Protein AF-A0A3B5M6W5-F1 (afdb_monomer)

Organism: NCBI:txid32473

Secondary structure (DSSP, 8-state):
---EE-SSSS-EESSHHHHHHHHHHHH-------TTPPPPP-EE-TTT--EESSHHHHHHHHHHH-TT-GGGGGG-

Structure (mmCIF, N/CA/C/O backbone):
data_AF-A0A3B5M6W5-F1
#
_entry.id   AF-A0A3B5M6W5-F1
#
loop_
_atom_site.group_PDB
_atom_site.id
_atom_site.type_symbol
_atom_site.label_atom_id
_atom_site.label_alt_id
_atom_site.label_comp_id
_atom_site.label_asym_id
_atom_site.label_entity_id
_atom_site.label_seq_id
_atom_site.pdbx_PDB_ins_code
_atom_site.Cartn_x
_atom_site.Cartn_y
_atom_site.Cartn_z
_atom_site.occupancy
_atom_site.B_iso_or_equiv
_atom_site.auth_seq_id
_atom_site.auth_comp_id
_atom_site.auth_asym_id
_atom_site.auth_atom_id
_atom_site.pdbx_PDB_model_num
ATOM 1 N N . ILE A 1 1 ? 7.370 4.029 -2.179 1.00 84.75 1 ILE A N 1
ATOM 2 C CA . ILE A 1 1 ? 6.091 3.283 -2.323 1.00 84.75 1 ILE A CA 1
ATOM 3 C C . ILE A 1 1 ? 5.318 3.236 -1.013 1.00 84.75 1 ILE A C 1
ATOM 5 O O . ILE A 1 1 ? 5.909 2.935 0.016 1.00 84.75 1 ILE A O 1
ATOM 9 N N . ARG A 1 2 ? 4.011 3.536 -1.033 1.00 89.75 2 ARG A N 1
ATOM 10 C CA . ARG A 1 2 ? 3.109 3.454 0.135 1.00 89.75 2 ARG A CA 1
ATOM 11 C C . ARG A 1 2 ? 2.007 2.420 -0.145 1.00 89.75 2 ARG A C 1
ATOM 13 O O . ARG A 1 2 ? 0.898 2.813 -0.497 1.00 89.75 2 ARG A O 1
ATOM 20 N N . PRO A 1 3 ? 2.314 1.112 -0.079 1.00 90.75 3 PRO A N 1
ATOM 21 C CA . PRO A 1 3 ? 1.407 0.084 -0.583 1.00 90.75 3 PRO A CA 1
ATOM 22 C C . PRO A 1 3 ? 0.189 -0.177 0.298 1.00 90.75 3 PRO A C 1
ATOM 24 O O . PRO A 1 3 ? -0.775 -0.791 -0.146 1.00 90.75 3 PRO A O 1
ATOM 27 N N . TYR A 1 4 ? 0.211 0.299 1.539 1.00 93.31 4 TYR A N 1
ATOM 28 C CA . TYR A 1 4 ? -0.875 0.109 2.487 1.00 93.31 4 TYR A CA 1
ATOM 29 C C . TYR A 1 4 ? -1.788 1.334 2.453 1.00 93.31 4 TYR A C 1
ATOM 31 O O . TYR A 1 4 ? -1.541 2.309 3.162 1.00 93.31 4 TYR A O 1
ATOM 39 N N . LYS A 1 5 ? -2.807 1.310 1.593 1.00 92.88 5 LYS A N 1
ATOM 40 C CA . LYS A 1 5 ? -3.790 2.394 1.456 1.00 92.88 5 LYS A CA 1
ATOM 41 C C . LYS A 1 5 ? -4.947 2.203 2.436 1.00 92.88 5 LYS A C 1
ATOM 43 O O . LYS A 1 5 ? -5.333 1.073 2.722 1.00 92.88 5 LYS A O 1
ATOM 48 N N . CYS A 1 6 ? -5.465 3.303 2.968 1.00 95.00 6 CYS A N 1
ATOM 49 C CA . CYS A 1 6 ? -6.709 3.301 3.717 1.00 95.00 6 CYS A CA 1
ATOM 50 C C . CYS A 1 6 ? -7.891 3.212 2.747 1.00 95.00 6 CYS A C 1
ATOM 52 O O . CYS A 1 6 ? -7.878 3.841 1.696 1.00 95.00 6 CYS A O 1
ATOM 54 N N . GLU A 1 7 ? -8.896 2.410 3.085 1.00 92.44 7 GLU A N 1
ATOM 55 C CA . GLU A 1 7 ? -10.118 2.263 2.280 1.00 92.44 7 GLU A CA 1
ATOM 56 C C . GLU A 1 7 ? -11.188 3.297 2.660 1.00 92.44 7 GLU A C 1
ATOM 58 O O . GLU A 1 7 ? -12.162 3.477 1.940 1.00 92.44 7 GLU A O 1
ATOM 63 N N . LEU A 1 8 ? -10.994 3.995 3.784 1.00 96.69 8 LEU A N 1
ATOM 64 C CA . LEU A 1 8 ? -11.927 4.988 4.323 1.00 96.69 8 LEU A CA 1
ATOM 65 C C . LEU A 1 8 ? -11.445 6.433 4.127 1.00 96.69 8 LEU A C 1
ATOM 67 O O . LEU A 1 8 ? -12.192 7.374 4.377 1.00 96.69 8 LEU A O 1
ATOM 71 N N . CYS A 1 9 ? -10.191 6.628 3.712 1.00 96.75 9 CYS A N 1
ATOM 72 C CA . CYS A 1 9 ? -9.644 7.930 3.341 1.00 96.75 9 CYS A CA 1
ATOM 73 C C . CYS A 1 9 ? -8.439 7.778 2.405 1.00 96.75 9 CYS A C 1
ATOM 75 O O . CYS A 1 9 ? -7.899 6.692 2.229 1.00 96.75 9 CYS A O 1
ATOM 77 N N . GLU A 1 10 ? -7.937 8.884 1.863 1.00 94.56 10 GLU A N 1
ATOM 78 C CA . GLU A 1 10 ? -6.836 8.874 0.887 1.00 94.56 10 GLU A CA 1
ATOM 79 C C . GLU A 1 10 ? -5.437 8.670 1.508 1.00 94.56 10 GLU A C 1
ATOM 81 O O . GLU A 1 10 ? -4.410 8.759 0.826 1.00 94.56 10 GLU A O 1
ATOM 86 N N . LYS A 1 11 ? -5.345 8.395 2.819 1.00 96.69 11 LYS A N 1
ATOM 87 C CA . LYS A 1 11 ? -4.046 8.175 3.470 1.00 96.69 11 LYS A CA 1
ATOM 88 C C . LYS A 1 11 ? -3.453 6.826 3.073 1.00 96.69 11 LYS A C 1
ATOM 90 O O . LYS A 1 11 ? -4.089 5.782 3.170 1.00 96.69 11 LYS A O 1
ATOM 95 N N . ALA A 1 12 ? -2.172 6.846 2.721 1.00 95.12 12 ALA A N 1
ATOM 96 C CA . ALA A 1 12 ? -1.386 5.651 2.438 1.00 95.12 12 ALA A CA 1
ATOM 97 C C . ALA A 1 12 ? -0.200 5.512 3.403 1.00 95.12 12 ALA A C 1
ATOM 99 O O . ALA A 1 12 ? 0.283 6.487 3.976 1.00 95.12 12 ALA A O 1
ATOM 100 N N . PHE A 1 13 ? 0.326 4.308 3.579 1.00 95.06 13 PHE A N 1
ATOM 101 C CA . PHE A 1 13 ? 1.408 4.033 4.521 1.00 95.06 13 PHE A CA 1
ATOM 102 C C . PHE A 1 13 ? 2.450 3.111 3.891 1.00 95.06 13 PHE A C 1
ATOM 104 O O . PHE A 1 13 ? 2.154 2.300 3.012 1.00 95.06 13 PHE A O 1
ATOM 111 N N . THR A 1 14 ? 3.698 3.251 4.335 1.00 93.38 14 THR A N 1
ATOM 112 C CA . THR A 1 14 ? 4.810 2.381 3.923 1.00 93.38 14 THR A CA 1
ATOM 113 C C . THR A 1 14 ? 4.773 1.032 4.640 1.00 93.38 14 THR A C 1
ATOM 115 O O . THR A 1 14 ? 5.291 0.050 4.117 1.00 93.38 14 THR A O 1
ATOM 118 N N . GLN A 1 15 ? 4.118 0.958 5.804 1.00 93.31 15 GLN A N 1
ATOM 119 C CA . GLN A 1 15 ? 4.043 -0.235 6.645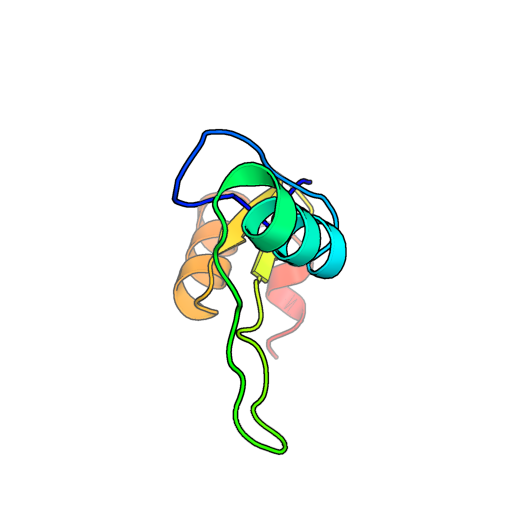 1.00 93.31 15 GLN A CA 1
ATOM 120 C C . GLN A 1 15 ? 2.600 -0.581 7.027 1.00 93.31 15 GLN A C 1
ATOM 122 O O . GLN A 1 15 ? 1.770 0.302 7.260 1.00 93.31 15 GLN A O 1
ATOM 127 N N . ARG A 1 16 ? 2.321 -1.884 7.164 1.00 92.81 16 ARG A N 1
ATOM 128 C CA . ARG A 1 16 ? 0.998 -2.394 7.553 1.00 92.81 16 ARG A CA 1
ATOM 129 C C . ARG A 1 16 ? 0.594 -1.957 8.959 1.00 92.81 16 ARG A C 1
ATOM 131 O O . ARG A 1 16 ? -0.526 -1.505 9.149 1.00 92.81 16 ARG A O 1
ATOM 138 N N . CYS A 1 17 ? 1.495 -2.073 9.934 1.00 94.25 17 CYS A N 1
ATOM 139 C CA . CYS A 1 17 ? 1.211 -1.710 11.326 1.00 94.25 17 CYS A CA 1
ATOM 140 C C . CYS A 1 17 ? 0.805 -0.233 11.464 1.00 94.25 17 CYS A C 1
ATOM 142 O O . CYS A 1 17 ? -0.054 0.100 12.280 1.00 94.25 17 CYS A O 1
ATOM 144 N N . SER A 1 18 ? 1.368 0.647 10.631 1.00 96.69 18 SER A N 1
ATOM 145 C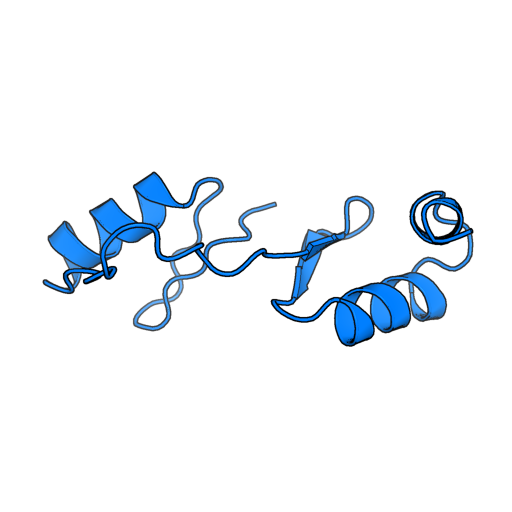 CA . SER A 1 18 ? 0.984 2.057 10.569 1.00 96.69 18 SER A CA 1
ATOM 146 C C . SER A 1 18 ? -0.443 2.234 10.051 1.00 96.69 18 SER A C 1
ATOM 148 O O . SER A 1 18 ? -1.202 2.983 10.661 1.00 96.69 18 SER A O 1
ATOM 150 N N . LEU A 1 19 ? -0.832 1.514 8.989 1.00 96.19 19 LEU A N 1
ATOM 151 C CA . LEU A 1 19 ? -2.212 1.501 8.494 1.00 96.19 19 LEU A CA 1
ATOM 152 C C . LEU A 1 19 ? -3.181 0.954 9.552 1.00 96.19 19 LEU A C 1
ATOM 154 O O . LEU A 1 19 ? -4.205 1.571 9.810 1.00 96.19 19 LEU A O 1
ATOM 158 N N . GLU A 1 20 ? -2.854 -0.163 10.206 1.00 95.25 20 GLU A N 1
ATOM 159 C CA . GLU A 1 20 ? -3.700 -0.759 11.252 1.00 95.25 20 GLU A CA 1
ATOM 160 C C . GLU A 1 20 ? -3.884 0.189 12.447 1.00 95.25 20 GLU A C 1
ATOM 162 O O . GLU A 1 20 ? -4.986 0.343 12.971 1.00 95.25 20 GLU A O 1
ATOM 167 N N . SER A 1 21 ? -2.811 0.862 12.870 1.00 97.00 21 SER A N 1
ATOM 168 C CA . SER A 1 21 ? -2.870 1.882 13.921 1.00 97.00 21 SER A CA 1
ATOM 169 C C . SER A 1 21 ? -3.722 3.079 13.500 1.00 97.00 21 SER A C 1
ATOM 171 O O . SER A 1 21 ? -4.527 3.570 14.288 1.00 97.00 21 SER A O 1
ATOM 173 N N . HIS A 1 22 ? -3.584 3.524 12.250 1.00 97.62 22 HIS A N 1
ATOM 174 C CA . HIS A 1 22 ? -4.404 4.587 11.681 1.00 97.62 22 HIS A CA 1
ATOM 175 C C . HIS A 1 22 ? -5.890 4.208 11.644 1.00 97.62 22 HIS A C 1
ATOM 177 O O . HIS A 1 22 ? -6.710 4.978 12.136 1.00 97.62 22 HIS A O 1
ATOM 183 N N . MET A 1 23 ? -6.223 3.016 11.142 1.00 97.38 23 MET A N 1
ATOM 184 C CA . MET A 1 23 ? -7.590 2.491 11.110 1.00 97.38 23 MET A CA 1
ATOM 185 C C . MET A 1 23 ? -8.215 2.484 12.502 1.00 97.38 23 MET A C 1
ATOM 187 O O . MET A 1 23 ? -9.325 2.978 12.680 1.00 97.38 23 MET A O 1
ATOM 191 N N . ARG A 1 24 ? -7.456 2.035 13.508 1.00 96.62 24 ARG A N 1
ATOM 192 C CA . ARG A 1 24 ? -7.909 2.020 14.899 1.00 96.62 24 ARG A CA 1
ATOM 193 C C . ARG A 1 24 ? -8.141 3.423 15.460 1.00 96.62 24 ARG A C 1
ATOM 195 O O . ARG A 1 24 ? -9.174 3.673 16.062 1.00 96.62 24 ARG A O 1
ATOM 202 N N . LYS A 1 25 ? -7.175 4.334 15.296 1.00 97.75 25 LYS A N 1
ATOM 203 C CA . LYS A 1 25 ? -7.194 5.659 15.946 1.00 97.75 25 LYS A CA 1
ATOM 204 C C . LYS A 1 25 ? -8.108 6.672 15.263 1.00 97.75 25 LYS A C 1
ATOM 206 O O . LYS A 1 25 ? -8.649 7.531 15.943 1.00 97.75 25 LYS A O 1
ATOM 211 N N . ILE A 1 26 ? -8.209 6.621 13.936 1.00 97.94 26 ILE A N 1
ATOM 212 C CA . ILE A 1 26 ? -8.906 7.640 13.137 1.00 97.94 26 ILE A CA 1
ATOM 213 C C . ILE A 1 26 ? -10.295 7.168 12.721 1.00 97.94 26 ILE A C 1
ATOM 215 O O . ILE A 1 26 ? -11.224 7.965 12.701 1.00 97.94 26 ILE A O 1
ATOM 219 N N . HIS A 1 27 ? -10.442 5.879 12.413 1.00 97.38 27 HIS A N 1
ATOM 220 C CA . HIS A 1 27 ? -11.702 5.317 11.930 1.00 97.38 27 HIS A CA 1
ATOM 221 C C . HIS A 1 27 ? -12.370 4.373 12.939 1.00 97.38 27 HIS A C 1
ATOM 223 O O . HIS A 1 27 ? -13.447 3.862 12.659 1.00 97.38 27 HIS A O 1
ATOM 229 N N . GLY A 1 28 ? -11.748 4.108 14.096 1.00 96.56 28 GLY A N 1
ATOM 230 C CA . GLY A 1 28 ? -12.272 3.158 15.083 1.00 96.56 28 GLY A CA 1
ATOM 231 C C . GLY A 1 28 ? -12.312 1.706 14.591 1.00 96.56 28 GLY A C 1
ATOM 232 O O . GLY A 1 28 ? -12.934 0.861 15.225 1.00 96.56 28 GLY A O 1
ATOM 233 N N . VAL A 1 29 ? -11.661 1.392 13.466 1.00 94.94 29 VAL A N 1
ATOM 234 C CA . VAL A 1 29 ? -11.705 0.062 12.849 1.00 94.94 29 VAL A CA 1
ATOM 235 C C . VAL A 1 29 ? -10.620 -0.824 13.446 1.00 94.94 29 VAL A C 1
ATOM 237 O O . VAL A 1 29 ? -9.420 -0.578 13.288 1.00 94.94 29 VAL A O 1
ATOM 240 N N . HIS A 1 30 ? -11.049 -1.896 14.108 1.00 91.12 30 HIS A N 1
ATOM 241 C CA . HIS A 1 30 ? -10.173 -2.946 14.609 1.00 91.12 30 HIS A CA 1
ATOM 242 C C . HIS A 1 30 ? -10.096 -4.083 13.591 1.00 91.12 30 HIS A C 1
ATOM 244 O O . HIS A 1 30 ? -11.092 -4.710 13.250 1.00 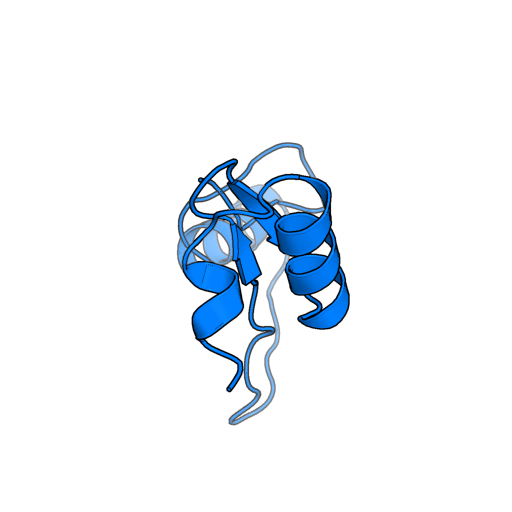91.12 30 HIS A O 1
ATOM 250 N N . GLN A 1 31 ? -8.889 -4.359 13.104 1.00 87.12 31 GLN A N 1
ATOM 251 C CA . GLN A 1 31 ? -8.634 -5.520 12.257 1.00 87.12 31 GLN A CA 1
ATOM 252 C C . GLN A 1 31 ? -8.626 -6.778 13.140 1.00 87.12 31 GLN A C 1
ATOM 254 O O . GLN A 1 31 ? -7.724 -6.950 13.964 1.00 87.12 31 GLN A O 1
ATOM 259 N N . HIS A 1 32 ? -9.637 -7.634 12.994 1.00 89.38 32 HIS A N 1
ATOM 260 C CA . HIS A 1 32 ? -9.736 -8.908 13.703 1.00 89.38 32 HIS A CA 1
ATOM 261 C C . HIS A 1 32 ? -9.173 -10.026 12.830 1.00 89.38 32 HIS A C 1
ATOM 263 O O . HIS A 1 32 ? -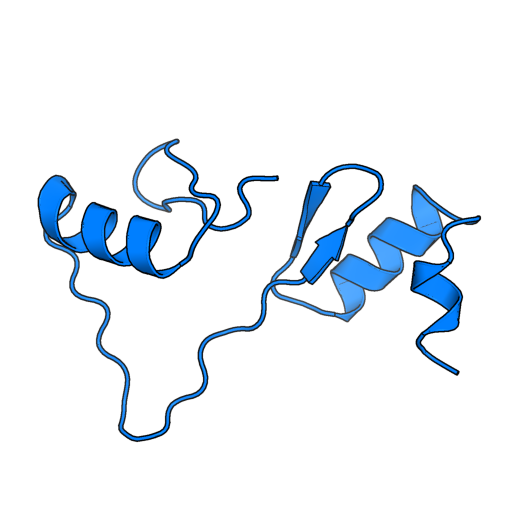9.751 -10.382 11.807 1.00 89.38 32 HIS A O 1
ATOM 269 N N . TYR A 1 33 ? -8.041 -10.584 13.250 1.00 89.25 33 TYR A N 1
ATOM 270 C CA . TYR A 1 33 ? -7.423 -11.726 12.587 1.00 89.25 33 TYR A CA 1
ATOM 271 C C . TYR A 1 33 ? -7.618 -12.980 13.438 1.00 89.25 33 TYR A C 1
ATOM 2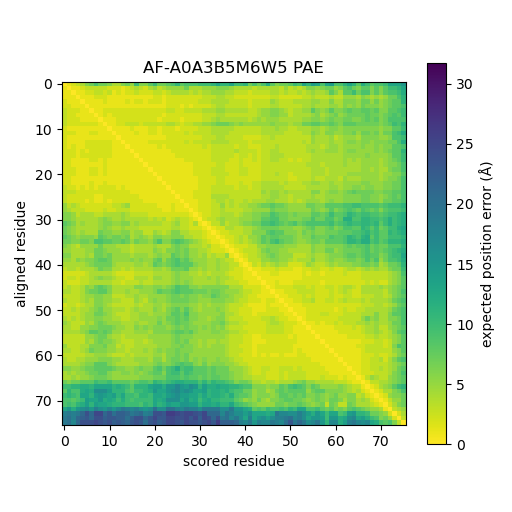73 O O . TYR A 1 33 ? -7.389 -12.953 14.648 1.00 89.25 33 TYR A O 1
ATOM 281 N N . ALA A 1 34 ? -8.011 -14.084 12.810 1.00 92.94 34 ALA A N 1
ATOM 282 C CA . ALA A 1 34 ? -8.077 -15.381 13.464 1.00 92.94 34 ALA A CA 1
ATOM 283 C C . ALA A 1 34 ? -6.672 -15.890 13.843 1.00 92.94 34 ALA A C 1
ATOM 285 O O . ALA A 1 34 ? -5.649 -15.455 13.298 1.00 92.94 34 ALA A O 1
ATOM 286 N N . TYR A 1 35 ? -6.609 -16.842 14.778 1.00 92.56 35 TYR A N 1
ATOM 287 C CA . TYR A 1 35 ? -5.349 -17.461 15.191 1.00 92.56 35 TYR A CA 1
ATOM 288 C C . TYR A 1 35 ? -4.589 -18.030 13.978 1.00 92.56 35 TYR A C 1
ATOM 290 O O . TYR A 1 35 ? -5.158 -18.755 13.165 1.00 92.56 35 TYR A O 1
ATOM 298 N N . ARG A 1 36 ? -3.299 -17.678 13.844 1.00 9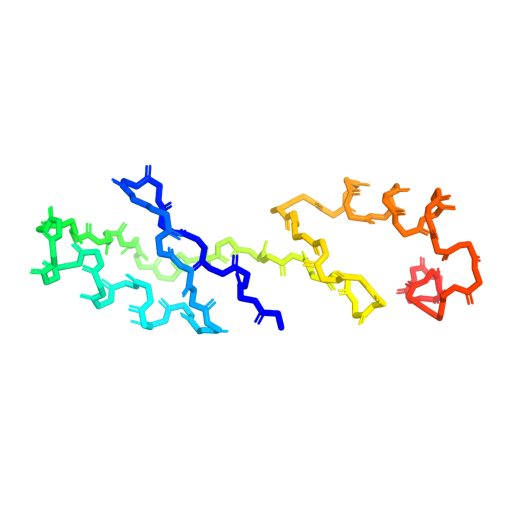1.00 36 ARG A N 1
ATOM 299 C CA . ARG A 1 36 ? -2.416 -18.032 12.706 1.00 91.00 36 ARG A CA 1
ATOM 300 C C . ARG A 1 36 ? -2.915 -17.593 11.318 1.00 91.00 36 ARG A C 1
ATOM 302 O O . ARG A 1 36 ? -2.362 -18.037 10.311 1.00 91.00 36 ARG A O 1
ATOM 309 N N . GLN A 1 37 ? -3.890 -16.687 11.230 1.00 92.12 37 GLN A N 1
ATOM 310 C CA . GLN A 1 37 ? -4.345 -16.173 9.943 1.00 92.12 37 GLN A CA 1
ATOM 311 C C . GLN A 1 37 ? -3.233 -15.371 9.260 1.00 92.12 37 GLN A C 1
ATOM 313 O O . GLN A 1 37 ? -2.728 -14.371 9.779 1.00 92.12 37 GLN A O 1
ATOM 318 N N . ARG A 1 38 ? -2.844 -15.811 8.060 1.00 88.75 38 ARG A N 1
ATOM 319 C CA . ARG A 1 38 ? -1.865 -15.097 7.244 1.00 88.75 38 ARG A CA 1
ATOM 320 C C . ARG A 1 38 ? -2.515 -13.844 6.664 1.00 88.75 38 ARG A C 1
ATOM 322 O O . ARG A 1 38 ? -3.562 -13.907 6.031 1.00 88.75 38 ARG A O 1
ATOM 329 N N . ARG A 1 39 ? -1.849 -12.706 6.844 1.00 88.44 39 ARG A N 1
ATOM 330 C CA . ARG A 1 39 ? -2.256 -11.432 6.241 1.00 88.44 39 ARG A CA 1
ATOM 331 C C . ARG A 1 39 ? -2.046 -11.476 4.731 1.00 88.44 39 ARG A C 1
ATOM 333 O O . ARG A 1 39 ? -1.023 -11.994 4.277 1.00 88.44 39 ARG A O 1
ATOM 340 N N . SER A 1 40 ? -2.960 -10.867 3.981 1.00 85.75 40 SER A N 1
ATOM 341 C CA . SER A 1 40 ? -2.864 -10.764 2.524 1.00 85.75 40 SER A CA 1
ATOM 342 C C . SER A 1 40 ? -1.511 -10.186 2.111 1.00 85.75 40 SER A C 1
ATOM 344 O O . SER A 1 40 ? -1.084 -9.132 2.605 1.00 85.75 40 SER A O 1
ATOM 346 N N . LYS A 1 41 ? -0.805 -10.913 1.240 1.00 88.81 41 LYS A N 1
ATOM 347 C CA . LYS A 1 41 ? 0.451 -10.456 0.645 1.00 88.81 41 LYS A CA 1
ATOM 348 C C . LYS A 1 41 ? 0.115 -9.385 -0.387 1.00 88.81 41 LYS A C 1
ATOM 350 O O . LYS A 1 41 ? -0.777 -9.579 -1.201 1.00 88.81 41 LYS A O 1
ATOM 355 N N . ILE A 1 42 ? 0.830 -8.269 -0.333 1.00 91.19 42 ILE A N 1
ATOM 356 C CA . ILE A 1 42 ? 0.737 -7.213 -1.339 1.00 91.19 42 ILE A CA 1
ATOM 357 C C . ILE A 1 42 ? 1.989 -7.319 -2.201 1.00 91.19 42 ILE A C 1
ATOM 359 O O . ILE A 1 42 ? 3.100 -7.427 -1.677 1.00 91.19 42 ILE A O 1
ATOM 363 N N . PHE A 1 43 ? 1.794 -7.326 -3.510 1.00 92.06 43 PHE A N 1
ATOM 364 C CA . PHE A 1 43 ? 2.840 -7.290 -4.516 1.00 92.06 43 PHE A CA 1
ATOM 365 C C . PHE A 1 43 ? 3.063 -5.841 -4.916 1.00 92.06 43 PHE A C 1
ATOM 367 O O . PHE A 1 43 ? 2.102 -5.127 -5.196 1.00 92.06 43 PHE A O 1
ATOM 374 N N . VAL A 1 44 ? 4.320 -5.405 -4.902 1.00 92.25 44 VAL A N 1
ATOM 375 C CA . VAL A 1 44 ? 4.690 -4.025 -5.204 1.00 92.25 44 VAL A CA 1
ATOM 376 C C . VAL A 1 44 ? 5.716 -4.029 -6.320 1.00 92.25 44 VAL A C 1
ATOM 378 O O . VAL A 1 44 ? 6.718 -4.731 -6.218 1.00 92.25 44 VAL A O 1
ATOM 381 N N . CYS A 1 45 ? 5.459 -3.257 -7.371 1.00 91.94 45 CYS A N 1
ATOM 382 C CA . CYS A 1 45 ? 6.412 -3.059 -8.453 1.00 91.94 45 CYS A CA 1
ATOM 383 C C . CYS A 1 45 ? 7.497 -2.098 -7.985 1.00 91.94 45 CYS A C 1
ATOM 385 O O . CYS A 1 45 ? 7.194 -0.993 -7.540 1.00 91.94 45 CYS A O 1
ATOM 387 N N . GLU A 1 46 ? 8.753 -2.518 -8.067 1.00 88.94 46 GLU A N 1
ATOM 388 C CA . GLU A 1 46 ? 9.883 -1.688 -7.645 1.00 88.94 46 GLU A CA 1
ATOM 389 C C . GLU A 1 46 ? 10.196 -0.589 -8.673 1.00 88.94 46 GLU A C 1
ATOM 391 O O . GLU A 1 46 ? 10.695 0.464 -8.288 1.00 88.94 46 GLU A O 1
ATOM 396 N N . ASP A 1 47 ? 9.817 -0.786 -9.941 1.00 89.50 47 ASP A N 1
ATOM 397 C CA . ASP A 1 47 ? 10.060 0.164 -11.033 1.00 89.50 47 ASP A CA 1
ATOM 398 C C . ASP A 1 47 ? 9.102 1.375 -11.013 1.00 89.50 47 ASP A C 1
ATOM 400 O O . ASP A 1 47 ? 9.527 2.501 -11.258 1.00 89.50 47 ASP A O 1
ATOM 404 N N . CYS A 1 48 ? 7.811 1.182 -10.704 1.00 90.38 48 CYS A N 1
ATOM 405 C CA . CYS A 1 48 ? 6.812 2.271 -10.729 1.00 90.38 48 CYS A CA 1
ATOM 406 C C . CYS A 1 48 ? 5.969 2.413 -9.456 1.00 90.38 48 CYS A C 1
ATOM 408 O O . CYS A 1 48 ? 5.233 3.384 -9.282 1.00 90.38 48 CYS A O 1
ATOM 410 N N . GLY A 1 49 ? 6.039 1.438 -8.554 1.00 88.69 49 GLY A N 1
ATOM 411 C CA . GLY A 1 49 ? 5.285 1.452 -7.314 1.00 88.69 49 GLY A CA 1
ATOM 412 C C . GLY A 1 49 ? 3.820 1.048 -7.393 1.00 88.69 49 GLY A C 1
ATOM 413 O O . GLY A 1 49 ? 3.102 1.243 -6.409 1.00 88.69 49 GLY A O 1
ATOM 414 N N . TYR A 1 50 ? 3.382 0.463 -8.511 1.00 91.38 50 TYR A N 1
ATOM 415 C CA . TYR A 1 50 ? 2.090 -0.211 -8.617 1.00 91.38 50 TYR A CA 1
ATOM 416 C C . TYR A 1 50 ? 1.950 -1.303 -7.551 1.00 91.38 50 TYR A C 1
ATOM 418 O O . TYR A 1 50 ? 2.917 -1.990 -7.216 1.00 91.38 50 TYR A O 1
ATOM 426 N N . THR A 1 51 ? 0.742 -1.468 -7.015 1.00 92.19 51 THR A N 1
ATOM 427 C CA . THR A 1 51 ? 0.458 -2.420 -5.939 1.00 92.19 51 THR A CA 1
ATOM 428 C C . THR A 1 51 ? -0.758 -3.258 -6.274 1.00 92.19 51 THR A C 1
ATOM 430 O O . THR A 1 51 ? -1.802 -2.688 -6.580 1.00 92.19 51 THR A O 1
ATOM 433 N N . SER A 1 52 ? -0.658 -4.576 -6.122 1.00 91.06 52 SER A N 1
ATOM 434 C CA . SER A 1 52 ? -1.796 -5.493 -6.237 1.00 91.06 52 SER A CA 1
ATOM 435 C C . SER A 1 52 ? -1.791 -6.510 -5.093 1.00 91.06 52 SER A C 1
ATOM 437 O O . SER A 1 52 ? -0.743 -6.856 -4.544 1.00 91.06 52 SER A O 1
ATOM 439 N N . SER A 1 53 ? -2.971 -6.984 -4.699 1.00 89.69 53 SER A N 1
ATOM 440 C CA . SER A 1 53 ? -3.144 -8.116 -3.780 1.00 89.69 53 SER A CA 1
ATOM 441 C C . SER A 1 53 ? -3.021 -9.471 -4.490 1.00 89.69 53 SER A C 1
ATOM 443 O O . SER A 1 53 ? -2.908 -10.506 -3.828 1.00 89.69 53 SER A O 1
ATOM 445 N N . ARG A 1 54 ? -3.019 -9.469 -5.828 1.00 90.62 54 ARG A N 1
ATOM 446 C CA . ARG A 1 54 ? -3.034 -10.647 -6.688 1.00 90.62 54 ARG A CA 1
ATOM 447 C C . ARG A 1 54 ? -1.711 -10.798 -7.455 1.00 90.62 54 ARG A C 1
ATOM 449 O O . ARG A 1 54 ? -1.224 -9.835 -8.050 1.00 90.62 54 ARG A O 1
ATOM 456 N N . PRO A 1 55 ? -1.109 -11.999 -7.462 1.00 89.94 55 PRO A N 1
ATOM 457 C CA . PRO A 1 55 ? 0.151 -12.233 -8.164 1.00 89.94 55 PRO A CA 1
ATOM 458 C C . PRO A 1 55 ? 0.016 -12.132 -9.690 1.00 89.94 55 PRO A C 1
ATOM 460 O O . PRO A 1 55 ? 0.941 -11.659 -10.343 1.00 89.94 55 PRO A O 1
ATOM 463 N N . ASP A 1 56 ? -1.116 -12.557 -10.255 1.00 91.50 56 ASP A N 1
ATOM 464 C CA . ASP A 1 56 ? -1.410 -12.515 -11.692 1.00 91.50 56 ASP A CA 1
ATOM 465 C C . ASP A 1 56 ? -1.478 -11.080 -12.225 1.00 91.50 56 ASP A C 1
ATOM 467 O O . ASP A 1 56 ? -0.825 -10.760 -13.218 1.00 91.50 56 ASP A O 1
ATOM 471 N N . GLU A 1 57 ? -2.189 -10.196 -11.523 1.00 93.31 57 GLU A N 1
ATOM 472 C CA . GLU A 1 57 ? -2.268 -8.773 -11.870 1.00 93.31 57 GLU A CA 1
ATOM 473 C C . GLU A 1 57 ? -0.902 -8.093 -11.789 1.00 93.31 57 GLU A C 1
ATOM 475 O O . GLU A 1 57 ? -0.520 -7.346 -12.688 1.00 93.31 57 GLU A O 1
ATOM 480 N N . TYR A 1 58 ? -0.136 -8.384 -10.733 1.00 93.19 58 TYR A N 1
ATOM 481 C CA . TYR A 1 58 ? 1.223 -7.876 -10.591 1.00 93.19 58 TYR A CA 1
ATOM 482 C C . TYR A 1 58 ? 2.120 -8.318 -11.754 1.00 93.19 58 TYR A C 1
ATOM 484 O O . TYR A 1 58 ? 2.813 -7.495 -12.350 1.00 93.19 58 TYR A O 1
ATOM 492 N N . PHE A 1 59 ? 2.092 -9.606 -12.103 1.00 91.25 59 PHE A N 1
ATOM 493 C CA . PHE A 1 59 ? 2.902 -10.137 -13.195 1.00 91.25 59 PHE A CA 1
ATOM 494 C C . PHE A 1 59 ? 2.506 -9.537 -14.547 1.00 91.25 59 PHE A C 1
ATOM 496 O O . PHE A 1 59 ? 3.377 -9.148 -15.324 1.00 91.25 59 PHE A O 1
ATOM 503 N N . LEU A 1 60 ? 1.204 -9.413 -14.822 1.00 93.12 60 LEU A N 1
ATOM 504 C CA . LEU A 1 60 ? 0.705 -8.787 -16.044 1.00 93.12 60 LEU A CA 1
ATOM 505 C C . LEU A 1 60 ? 1.133 -7.319 -16.134 1.00 93.12 60 LEU A C 1
ATOM 507 O O . LEU A 1 60 ? 1.618 -6.900 -17.185 1.00 93.12 60 LEU A O 1
ATOM 511 N N . HIS A 1 61 ? 1.032 -6.577 -15.029 1.00 93.88 61 HIS A N 1
ATOM 512 C CA . HIS A 1 61 ? 1.509 -5.202 -14.941 1.00 93.88 61 HIS A CA 1
ATOM 513 C C . HIS A 1 61 ? 3.001 -5.100 -15.292 1.00 93.88 61 HIS A C 1
ATOM 515 O O . HIS A 1 61 ? 3.365 -4.327 -16.178 1.00 93.88 61 HIS A O 1
ATOM 521 N N . VAL A 1 62 ? 3.860 -5.908 -14.655 1.00 93.19 62 VAL A N 1
ATOM 522 C CA . VAL A 1 62 ? 5.304 -5.893 -14.940 1.00 93.19 62 VAL A CA 1
ATOM 523 C C . VAL A 1 62 ? 5.559 -6.286 -16.394 1.00 93.19 62 VAL A C 1
ATOM 525 O O . VAL A 1 62 ? 6.329 -5.624 -17.074 1.00 93.19 62 VAL A O 1
ATOM 528 N N . ARG A 1 63 ? 4.877 -7.304 -16.927 1.00 92.38 63 ARG A N 1
ATOM 529 C CA . ARG A 1 63 ? 5.072 -7.748 -18.315 1.00 92.38 63 ARG A CA 1
ATOM 530 C C . ARG A 1 63 ? 4.686 -6.681 -19.346 1.00 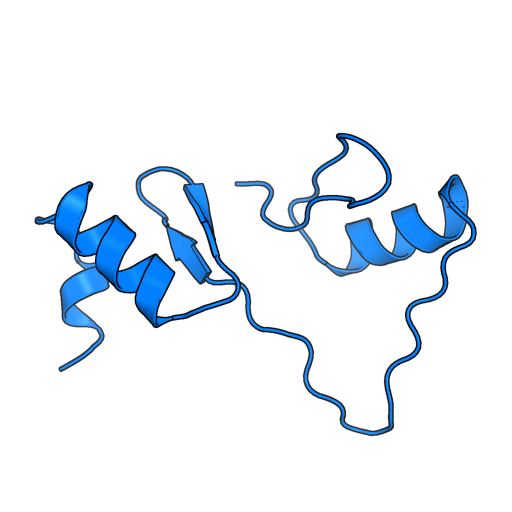92.38 63 ARG A C 1
ATOM 532 O O . ARG A 1 63 ? 5.346 -6.582 -20.373 1.00 92.38 63 ARG A O 1
ATOM 539 N N . GLN A 1 64 ? 3.619 -5.921 -19.100 1.00 92.75 64 GLN A N 1
ATOM 540 C CA . GLN A 1 64 ? 3.110 -4.910 -20.036 1.00 92.75 64 GLN A CA 1
ATOM 541 C C . GLN A 1 64 ? 3.842 -3.569 -19.923 1.00 92.75 64 GLN A C 1
ATOM 543 O O . GLN A 1 64 ? 4.146 -2.958 -20.943 1.00 92.75 64 GLN A O 1
ATOM 548 N N . HIS A 1 65 ? 4.130 -3.113 -18.702 1.00 91.00 65 HIS A N 1
ATOM 549 C CA . HIS A 1 65 ? 4.709 -1.788 -18.460 1.00 91.00 65 HIS A CA 1
ATOM 550 C C . HIS A 1 65 ? 6.225 -1.815 -18.224 1.00 91.00 65 HIS A C 1
ATOM 552 O O . HIS A 1 65 ? 6.894 -0.809 -18.446 1.00 91.00 65 HIS A O 1
ATOM 558 N N . HIS A 1 66 ? 6.778 -2.957 -17.808 1.00 91.88 66 HIS A N 1
ATOM 559 C CA . HIS A 1 66 ? 8.191 -3.129 -17.453 1.00 91.88 66 HIS A CA 1
ATOM 560 C C . HIS A 1 66 ? 8.779 -4.437 -18.034 1.00 91.88 66 HIS A C 1
ATOM 562 O O . HIS A 1 66 ? 9.290 -5.278 -17.286 1.00 91.88 66 HIS A O 1
ATOM 568 N N . PRO A 1 67 ? 8.738 -4.641 -19.367 1.00 84.62 67 PRO A N 1
ATOM 569 C CA . PRO A 1 67 ? 9.100 -5.912 -20.010 1.00 84.62 67 PRO A CA 1
ATOM 570 C C . PRO A 1 67 ? 10.567 -6.328 -19.808 1.00 84.62 67 PRO A C 1
ATOM 572 O O . PRO A 1 67 ? 10.910 -7.496 -19.970 1.00 84.62 67 PRO A O 1
ATOM 575 N N . THR A 1 68 ? 11.441 -5.387 -19.449 1.00 84.62 68 THR A N 1
ATOM 576 C CA . THR A 1 68 ? 12.866 -5.623 -19.174 1.00 84.62 68 THR A CA 1
ATOM 577 C C . THR A 1 68 ? 13.168 -5.836 -17.690 1.00 84.62 68 THR A C 1
ATOM 579 O O . THR A 1 68 ? 14.316 -6.120 -17.340 1.00 84.62 68 THR A O 1
ATOM 582 N N . SER A 1 69 ? 12.169 -5.710 -16.808 1.00 83.38 69 SER A N 1
ATOM 583 C CA . SER A 1 69 ? 12.387 -5.763 -15.365 1.00 83.38 69 SER A CA 1
ATOM 584 C C . SER A 1 69 ? 12.867 -7.155 -14.927 1.00 83.38 69 SER A C 1
ATOM 586 O O . SER A 1 69 ? 12.259 -8.173 -15.290 1.00 83.38 69 SER A O 1
ATOM 588 N N . PRO A 1 70 ? 13.911 -7.241 -14.079 1.00 80.44 70 PRO A N 1
ATOM 589 C CA . PRO A 1 70 ? 14.378 -8.500 -13.499 1.00 80.44 70 PRO A CA 1
ATOM 590 C C . PRO A 1 70 ? 13.295 -9.246 -12.710 1.00 80.44 70 PRO A C 1
ATOM 592 O O . PRO A 1 70 ? 13.420 -10.451 -12.489 1.00 80.44 70 PRO A O 1
ATOM 595 N N . ALA A 1 71 ? 12.221 -8.560 -12.302 1.00 76.62 71 ALA A N 1
ATOM 596 C CA . ALA A 1 71 ? 11.086 -9.159 -11.611 1.00 76.62 71 ALA A CA 1
ATOM 597 C C . ALA A 1 71 ? 10.419 -10.299 -12.408 1.00 76.62 71 ALA A C 1
ATOM 599 O O . ALA A 1 71 ? 9.888 -11.225 -11.794 1.00 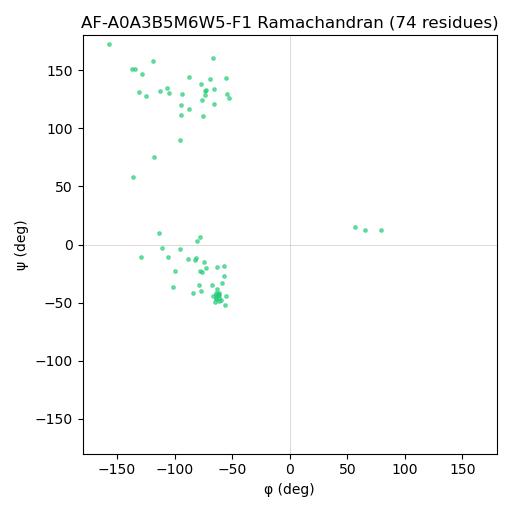76.62 71 ALA A O 1
ATOM 600 N N . LEU A 1 72 ? 10.508 -10.294 -13.746 1.00 76.81 72 LEU A N 1
ATOM 601 C CA . LEU A 1 72 ? 9.992 -11.373 -14.601 1.00 76.81 72 LEU A CA 1
ATOM 602 C C . LEU A 1 72 ? 10.835 -12.658 -14.534 1.00 76.81 72 LEU A C 1
ATOM 604 O O . LEU A 1 72 ? 10.331 -13.733 -14.842 1.00 76.81 72 LEU A O 1
ATOM 608 N N . ARG A 1 73 ? 12.099 -12.573 -14.092 1.00 71.38 73 ARG A N 1
ATOM 609 C CA . ARG A 1 73 ? 13.016 -13.723 -13.993 1.00 71.38 73 ARG A CA 1
ATOM 610 C C . ARG A 1 73 ? 12.816 -14.555 -12.725 1.00 71.38 73 ARG A C 1
ATOM 612 O O . ARG A 1 73 ? 13.342 -15.650 -12.642 1.00 71.38 73 ARG A O 1
ATOM 619 N N . ARG A 1 74 ? 12.068 -14.053 -11.735 1.00 61.75 74 ARG A N 1
ATOM 620 C CA . ARG A 1 74 ? 11.843 -14.726 -10.437 1.00 61.75 74 ARG A CA 1
ATOM 621 C C . ARG A 1 74 ? 10.764 -15.822 -10.470 1.00 61.75 74 ARG A C 1
ATOM 623 O O . ARG A 1 74 ? 10.439 -16.365 -9.419 1.00 61.75 74 ARG A O 1
ATOM 630 N N . TYR A 1 75 ? 10.193 -16.109 -11.638 1.00 57.19 75 TYR A N 1
ATOM 631 C CA . TYR A 1 75 ? 9.100 -17.071 -11.818 1.00 57.19 75 TYR A CA 1
ATOM 632 C C . TYR A 1 75 ? 9.497 -18.322 -12.634 1.00 57.19 75 TYR A C 1
ATOM 634 O O . TYR A 1 75 ? 8.608 -19.100 -12.973 1.00 57.19 75 TYR A O 1
ATOM 642 N N . TYR A 1 76 ? 10.793 -18.524 -12.917 1.00 44.50 76 TYR A N 1
ATOM 643 C CA . TYR A 1 76 ? 11.365 -19.739 -13.517 1.00 44.50 76 TYR A CA 1
ATOM 644 C C . TYR A 1 76 ? 12.550 -20.245 -12.696 1.00 44.50 76 TYR A C 1
ATOM 646 O O . TYR A 1 76 ? 13.310 -19.387 -12.191 1.00 44.50 76 TYR A O 1
#

InterPro domains:
  IPR013087 Zinc finger C2H2-type [PF00096] (4-27)
  IPR013087 Zinc finger C2H2-type [PF00096] (43-65)
  IPR013087 Zinc finger C2H2-type [PS00028] (6-27)
  IPR013087 Zinc finger C2H2-type [PS50157] (4-32)
  IPR013087 Zinc finger C2H2-type [PS50157] (43-70)
  IPR013087 Zinc finger C2H2-type [SM00355] (4-27)
  IPR013087 Zinc finger C2H2-type [SM00355] (43-65)
  IPR027756 Ovo-like [PTHR10032] (1-76)
  IPR036236 Zinc finger C2H2 superfamily [SSF57667] (2-65)

Nearest PDB structures (foldseek):
  2ytp-assembly1_A  TM=6.536E-01  e=2.160E-01  Homo sapiens
  2emf-assembly1_A  TM=6.035E-01  e=2.669E-01  Homo sapiens
  6dfb-assembly1_A  TM=4.571E-01  e=2.013E-01  Homo sapiens
  6dfa-assembly1_A  TM=3.951E-01  e=1.630E-01  Homo sapiens
  2emb-assembly1_A  TM=6.144E-01  e=1.447E+00  Homo sapiens

Foldseek 3Di:
DQQAADPVDRDGHVDPVVSQVCCCPPVVDHDDDDVPRDDQDWDADPVPGDIDSDPVVNQVCCCVVPVPDCVNVVPD

Sequence (76 aa):
IRPYKCELCEKAFTQRCSLESHMRKIHGVHQHYAYRQRRSKIFVCEDCGYTSSRPDEYFLHVRQHHPTSPALRRYY

Solvent-accessible surface area (backbone atoms only — not comparable to full-atom values): 4890 Å² total; per-residue (Å²): 113,50,78,35,63,48,94,89,48,94,56,58,21,75,42,64,69,57,38,53,50,45,34,38,75,76,69,68,43,75,88,84,74,60,90,90,58,79,75,85,62,72,45,67,42,88,90,79,49,53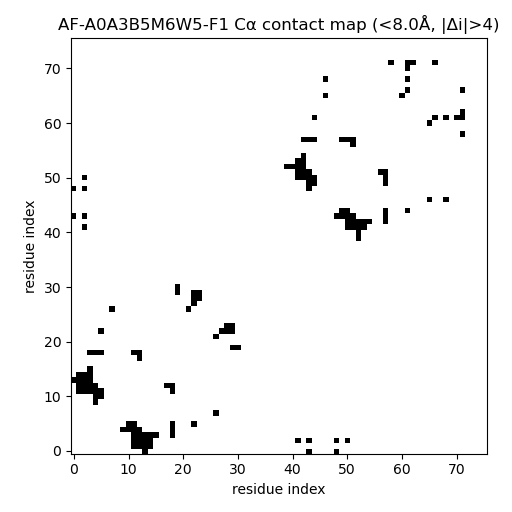,67,31,75,44,71,67,62,42,50,50,48,40,55,74,78,38,72,83,46,72,77,72,59,78,80,113

Mean predicted aligned error: 5.09 Å

Radius of gyration: 14.85 Å; Cα contacts (8 Å, |Δi|>4): 77; chains: 1; bounding box: 27×29×36 Å

pLDDT: mean 89.93, std 8.8, range [44.5, 97.94]